Protein AF-A0A7C0XAY5-F1 (afdb_monomer)

Nearest PDB structures (foldseek):
  7pip-assembly1_n  TM=8.185E-01  e=2.750E-01  Mycoplasmoides pneumoniae M129
  7pam-assembly1_n  TM=8.406E-01  e=5.708E-01  Mycoplasmoides pneumoniae M129

Secondary structure (DSSP, 8-state):
----B-----TT--SSTHHHHHHHHHHHTT-B-

Structure (mmCIF, N/CA/C/O backbone):
data_AF-A0A7C0XAY5-F1
#
_entry.id   AF-A0A7C0XAY5-F1
#
loop_
_atom_site.group_PDB
_atom_site.id
_atom_site.type_symbol
_atom_site.label_atom_id
_atom_site.label_alt_id
_atom_site.label_comp_id
_atom_site.label_asym_id
_atom_site.label_entity_id
_atom_site.label_seq_id
_atom_site.pdbx_PDB_ins_code
_atom_site.Cartn_x
_atom_site.Cartn_y
_atom_site.Cartn_z
_atom_site.occupancy
_atom_site.B_iso_or_equiv
_atom_site.auth_seq_id
_atom_site.auth_comp_id
_atom_site.auth_asym_id
_atom_site.auth_atom_id
_atom_site.pdbx_PDB_model_num
ATOM 1 N N . LYS A 1 1 ? -14.599 9.728 7.182 1.00 62.44 1 LYS A N 1
ATOM 2 C CA . LYS A 1 1 ? -15.104 8.577 6.388 1.00 62.44 1 LYS A CA 1
ATOM 3 C C . LYS A 1 1 ? -14.399 7.318 6.901 1.00 62.44 1 LYS A C 1
ATOM 5 O O . LYS A 1 1 ? -13.191 7.243 6.758 1.00 62.44 1 LYS A O 1
ATOM 10 N N . GLY A 1 2 ? -15.097 6.400 7.581 1.00 83.94 2 GLY A N 1
ATOM 11 C CA . GLY A 1 2 ? -14.514 5.220 8.254 1.00 83.94 2 GLY A CA 1
ATOM 12 C C . GLY A 1 2 ? -14.183 4.053 7.316 1.00 83.94 2 GLY A C 1
ATOM 13 O O . GLY A 1 2 ? -14.631 2.933 7.544 1.00 83.94 2 GLY A O 1
ATOM 14 N N . ILE A 1 3 ? -13.455 4.320 6.232 1.00 83.00 3 ILE A N 1
ATOM 15 C CA . ILE A 1 3 ? -13.104 3.310 5.227 1.00 83.00 3 ILE A CA 1
ATOM 16 C C . ILE A 1 3 ? -11.880 2.546 5.731 1.00 83.00 3 ILE A C 1
ATOM 18 O O . ILE A 1 3 ? -10.804 3.123 5.845 1.00 83.00 3 ILE A O 1
ATOM 22 N N . LYS A 1 4 ? -12.055 1.261 6.051 1.00 80.31 4 LYS A N 1
ATOM 23 C CA . LYS A 1 4 ? -10.969 0.401 6.551 1.00 80.31 4 LYS A CA 1
AT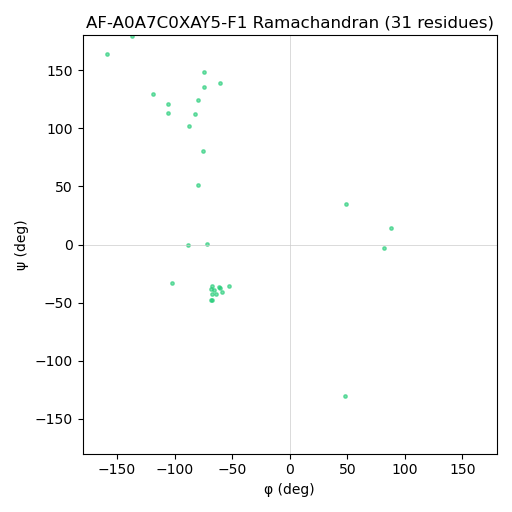OM 24 C C . LYS A 1 4 ? -10.407 -0.543 5.495 1.00 80.31 4 LYS A C 1
ATOM 26 O O . LYS A 1 4 ? -9.223 -0.834 5.532 1.00 80.31 4 LY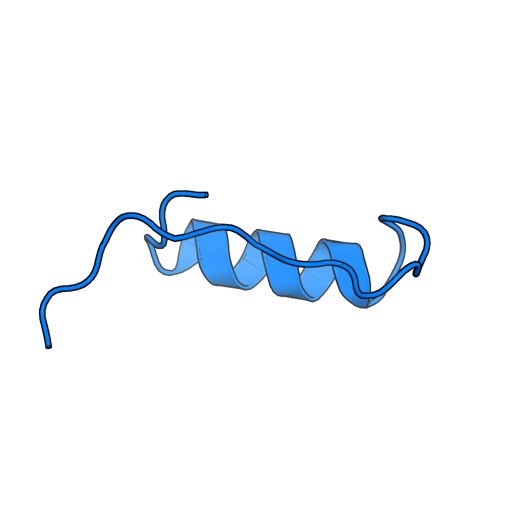S A O 1
ATOM 31 N N . LYS A 1 5 ? -11.248 -1.020 4.573 1.00 90.00 5 LYS A N 1
ATOM 32 C CA . LYS A 1 5 ? -10.878 -2.002 3.551 1.00 90.00 5 LYS A CA 1
ATOM 33 C C . LYS A 1 5 ? -10.761 -1.329 2.189 1.00 90.00 5 LYS A C 1
ATOM 35 O O . LYS A 1 5 ? -11.743 -0.756 1.718 1.00 90.00 5 LYS A O 1
ATOM 40 N N . VAL A 1 6 ? -9.586 -1.402 1.578 1.00 91.81 6 VAL A N 1
ATOM 41 C CA . VAL A 1 6 ? -9.298 -0.844 0.249 1.00 91.81 6 VAL A CA 1
ATOM 42 C C . VAL A 1 6 ? -8.479 -1.845 -0.570 1.00 91.81 6 VAL A C 1
ATOM 44 O O . VAL A 1 6 ? -8.195 -2.942 -0.103 1.00 91.81 6 VAL A O 1
ATOM 47 N N . VAL A 1 7 ? -8.141 -1.495 -1.809 1.00 94.19 7 VAL A N 1
ATOM 48 C CA . VAL A 1 7 ? -7.165 -2.228 -2.624 1.00 94.19 7 VAL A CA 1
ATOM 49 C C . VAL A 1 7 ? -6.032 -1.262 -2.934 1.00 94.19 7 VAL A C 1
ATOM 51 O O . VAL A 1 7 ? -6.285 -0.141 -3.375 1.00 94.19 7 VAL A O 1
ATOM 54 N N . PHE A 1 8 ? -4.792 -1.681 -2.697 1.00 94.31 8 PHE A N 1
ATOM 55 C CA . PHE A 1 8 ? -3.622 -0.884 -3.048 1.00 94.31 8 PHE A CA 1
ATOM 56 C C . PHE A 1 8 ? -3.198 -1.171 -4.485 1.00 94.31 8 PHE A C 1
ATOM 58 O O . PHE A 1 8 ? -2.588 -2.201 -4.782 1.00 94.31 8 PHE A O 1
ATOM 65 N N . ASP A 1 9 ? -3.549 -0.254 -5.383 1.00 95.81 9 ASP A N 1
ATOM 66 C CA . ASP A 1 9 ? -3.153 -0.323 -6.783 1.00 95.81 9 ASP A CA 1
ATOM 67 C C . ASP A 1 9 ? -1.709 0.165 -6.956 1.00 95.81 9 ASP A C 1
ATOM 69 O O . ASP A 1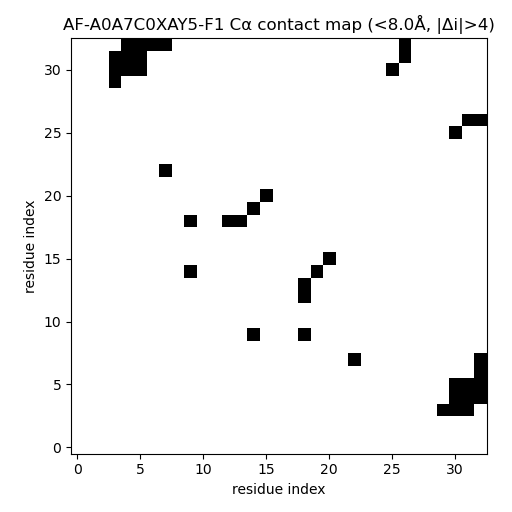 9 ? -1.345 1.277 -6.575 1.00 95.81 9 ASP A O 1
ATOM 73 N N . ARG A 1 10 ? -0.878 -0.690 -7.553 1.00 94.62 10 ARG A N 1
ATOM 74 C CA . ARG A 1 10 ? 0.530 -0.399 -7.841 1.00 94.62 10 ARG A CA 1
ATOM 75 C C . ARG A 1 10 ? 0.724 0.267 -9.198 1.00 94.62 10 ARG A C 1
ATOM 77 O O . ARG A 1 10 ? 1.871 0.492 -9.562 1.00 94.62 10 ARG A O 1
ATOM 84 N N . ALA A 1 11 ? -0.336 0.513 -9.970 1.00 94.75 11 ALA A N 1
ATOM 85 C CA . ALA A 1 11 ? -0.303 1.177 -11.275 1.00 94.75 11 ALA A CA 1
ATOM 86 C C . ALA A 1 11 ? 0.763 0.611 -12.245 1.00 94.75 11 ALA A C 1
ATOM 88 O O . ALA A 1 11 ? 1.395 1.346 -1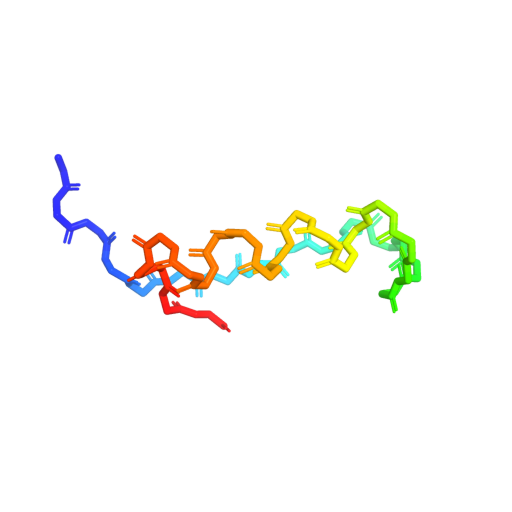2.998 1.00 94.75 11 ALA A O 1
ATOM 89 N N . GLY A 1 12 ? 1.011 -0.704 -12.192 1.00 95.25 12 GLY A N 1
ATOM 90 C CA . GLY A 1 12 ? 2.023 -1.386 -13.014 1.00 95.25 12 GLY A CA 1
ATOM 91 C C . GLY A 1 12 ? 3.471 -1.311 -12.502 1.00 95.25 12 GLY A C 1
ATOM 92 O O . GLY A 1 12 ? 4.350 -1.953 -13.078 1.00 95.25 12 GLY A O 1
ATOM 93 N N . PHE A 1 13 ? 3.748 -0.601 -11.405 1.00 96.38 13 PHE A N 1
ATOM 94 C CA . PHE A 1 13 ? 5.074 -0.573 -10.790 1.00 96.38 13 PHE A CA 1
ATOM 95 C C . PHE A 1 13 ? 5.390 -1.877 -10.042 1.00 96.38 13 PHE A C 1
ATOM 97 O O . PHE A 1 13 ? 4.522 -2.532 -9.451 1.00 96.38 13 PHE A O 1
ATOM 104 N N . LYS A 1 14 ? 6.678 -2.248 -10.015 1.00 96.56 14 LYS A N 1
ATOM 105 C CA . LYS A 1 14 ? 7.153 -3.362 -9.183 1.00 96.56 14 LYS A CA 1
ATOM 106 C C . LYS A 1 14 ? 6.870 -3.045 -7.714 1.00 96.56 14 LYS A C 1
ATOM 108 O O . LYS A 1 14 ? 7.088 -1.923 -7.266 1.00 96.56 14 LYS A O 1
ATOM 113 N N . TYR A 1 15 ? 6.426 -4.047 -6.954 1.00 96.50 15 TYR A N 1
ATOM 114 C CA . TYR A 1 15 ? 6.281 -3.907 -5.503 1.00 96.50 15 TYR A CA 1
ATOM 115 C C . TYR A 1 15 ? 7.660 -3.957 -4.847 1.00 96.50 15 TYR A C 1
ATOM 117 O O . TYR A 1 15 ? 8.130 -5.007 -4.414 1.00 96.50 15 TYR A O 1
ATOM 125 N N . HIS A 1 16 ? 8.348 -2.824 -4.886 1.00 97.56 16 HIS A N 1
ATOM 126 C CA . HIS A 1 16 ? 9.692 -2.653 -4.366 1.00 97.56 16 HIS A CA 1
ATOM 127 C C . HIS A 1 16 ? 9.965 -1.170 -4.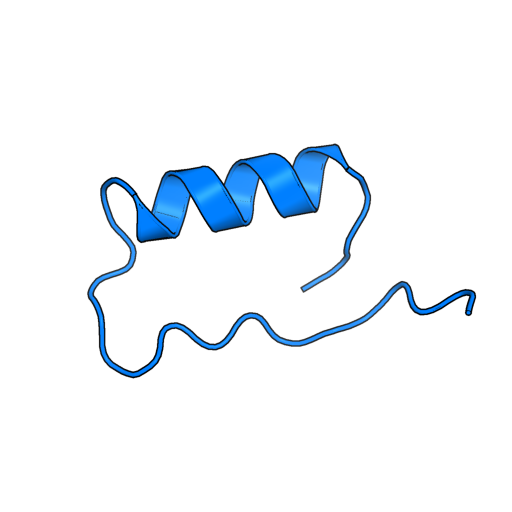086 1.00 97.56 16 HIS A C 1
ATOM 129 O O . HIS A 1 16 ? 9.242 -0.297 -4.578 1.00 97.56 16 HIS A O 1
ATOM 135 N N . GLY A 1 17 ? 11.014 -0.893 -3.307 1.00 97.06 17 GLY A N 1
ATOM 136 C CA . GLY A 1 17 ? 11.426 0.459 -2.935 1.00 97.06 17 GLY A CA 1
ATOM 137 C C . GLY A 1 17 ? 10.243 1.295 -2.452 1.00 97.06 17 GLY A C 1
ATOM 138 O O . GLY A 1 17 ? 9.414 0.825 -1.680 1.00 97.06 17 GLY A O 1
ATOM 139 N N . ARG A 1 18 ? 10.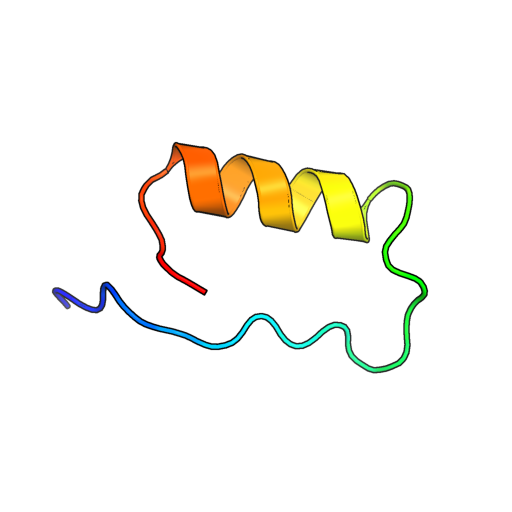101 2.506 -2.998 1.00 96.81 18 ARG A N 1
ATOM 140 C CA . ARG A 1 18 ? 9.070 3.483 -2.605 1.00 96.81 18 ARG A CA 1
ATOM 141 C C . ARG A 1 18 ? 7.637 2.934 -2.619 1.00 96.81 18 ARG A C 1
ATOM 143 O O . ARG A 1 18 ? 6.849 3.312 -1.766 1.00 96.81 18 ARG A O 1
ATOM 150 N N . VAL A 1 19 ? 7.291 2.050 -3.560 1.00 96.69 19 VAL A N 1
ATOM 151 C CA . VAL A 1 19 ? 5.936 1.464 -3.638 1.00 96.69 19 VAL A CA 1
ATOM 152 C C . VAL A 1 19 ? 5.672 0.537 -2.452 1.00 96.69 19 VAL A C 1
ATOM 154 O O . VAL A 1 19 ? 4.565 0.518 -1.919 1.00 96.69 19 VAL A O 1
ATOM 157 N N . LYS A 1 20 ? 6.694 -0.216 -2.036 1.00 97.31 20 LYS A N 1
ATOM 158 C CA . LYS A 1 20 ? 6.626 -1.080 -0.858 1.00 97.31 20 LYS A CA 1
ATOM 159 C C . LYS A 1 20 ? 6.540 -0.240 0.421 1.00 97.31 20 LYS A C 1
ATOM 161 O O . LYS A 1 20 ? 5.626 -0.471 1.201 1.00 97.31 20 LYS A O 1
ATOM 166 N N . GLU A 1 21 ? 7.397 0.771 0.571 1.00 97.94 21 GLU A N 1
ATOM 167 C CA . GLU A 1 21 ? 7.410 1.645 1.759 1.00 97.94 21 GLU A CA 1
ATOM 168 C C . GLU A 1 21 ? 6.063 2.358 1.973 1.00 97.94 21 GLU A C 1
ATOM 170 O O . GLU A 1 21 ? 5.553 2.428 3.088 1.00 97.94 21 GLU A O 1
ATOM 175 N N . VAL A 1 22 ? 5.427 2.838 0.896 1.00 96.19 22 VAL A N 1
ATOM 176 C CA . VAL A 1 22 ? 4.092 3.459 0.979 1.00 96.19 22 VAL A CA 1
ATOM 177 C C . VAL A 1 22 ? 3.033 2.452 1.439 1.00 96.19 22 VAL A C 1
ATOM 179 O O . VAL A 1 22 ? 2.183 2.787 2.264 1.00 96.19 22 VAL A O 1
ATOM 182 N N . ALA A 1 23 ? 3.070 1.222 0.920 1.00 96.44 23 ALA A N 1
ATOM 183 C CA . ALA A 1 23 ? 2.129 0.179 1.318 1.00 96.44 23 ALA A CA 1
ATOM 184 C C . ALA A 1 23 ? 2.315 -0.235 2.785 1.00 96.44 23 ALA A C 1
ATOM 186 O O . ALA A 1 23 ? 1.333 -0.473 3.485 1.00 96.44 23 ALA A O 1
ATOM 187 N N . GLU A 1 24 ? 3.558 -0.312 3.257 1.00 97.19 24 GLU A N 1
ATOM 188 C CA . GLU A 1 24 ? 3.873 -0.650 4.647 1.00 97.19 24 GLU A CA 1
ATOM 189 C C . GLU A 1 24 ? 3.417 0.453 5.605 1.00 97.19 24 GLU A C 1
ATOM 191 O O . GLU A 1 24 ? 2.647 0.161 6.519 1.00 97.19 24 GLU A O 1
ATOM 196 N N . GLY A 1 25 ? 3.728 1.722 5.324 1.00 97.00 25 GLY A N 1
ATOM 197 C CA . GLY A 1 25 ? 3.250 2.839 6.148 1.00 97.00 25 GLY A CA 1
ATOM 198 C C . GLY A 1 25 ? 1.720 2.940 6.206 1.00 97.00 25 GLY A C 1
ATOM 199 O O . GLY A 1 25 ? 1.141 3.217 7.257 1.00 97.00 25 GLY A O 1
ATOM 200 N N . ALA A 1 26 ? 1.026 2.652 5.100 1.00 95.00 26 ALA A N 1
ATOM 201 C CA . ALA A 1 26 ? -0.435 2.620 5.094 1.00 95.00 26 ALA A CA 1
ATOM 202 C C . ALA A 1 26 ? -1.006 1.454 5.931 1.00 95.00 26 ALA A C 1
ATOM 204 O O . ALA A 1 26 ? -2.024 1.634 6.605 1.00 95.00 26 ALA A O 1
ATOM 205 N N . ARG A 1 27 ? -0.347 0.286 5.944 1.00 94.81 27 ARG A N 1
ATOM 206 C CA . ARG A 1 27 ? -0.727 -0.850 6.806 1.00 94.81 27 ARG A CA 1
ATOM 207 C C . ARG A 1 27 ? -0.504 -0.554 8.283 1.00 94.81 27 ARG A C 1
ATOM 209 O O . ARG A 1 27 ? -1.381 -0.852 9.090 1.00 94.81 27 ARG A O 1
ATOM 216 N N . GLU A 1 28 ? 0.620 0.064 8.634 1.00 95.88 28 GLU A N 1
ATOM 217 C CA . GLU A 1 28 ? 0.902 0.509 10.006 1.00 95.88 28 GLU A CA 1
ATOM 218 C C . GLU A 1 28 ? -0.128 1.536 10.492 1.00 95.88 28 GLU A C 1
ATOM 220 O O . GLU A 1 28 ? -0.574 1.482 11.637 1.00 95.88 28 GLU A O 1
ATOM 225 N N . ALA A 1 29 ? -0.595 2.410 9.597 1.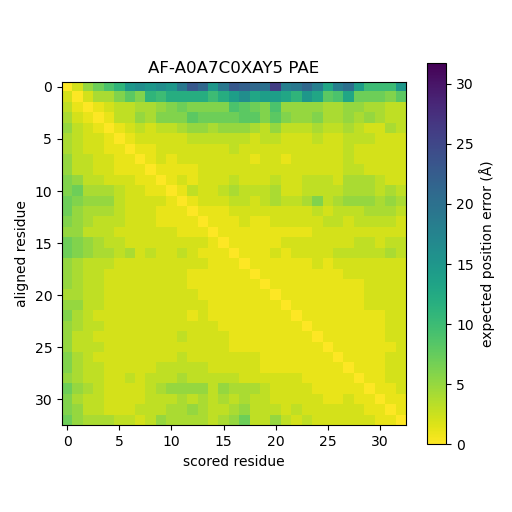00 93.81 29 ALA A N 1
ATOM 226 C CA . ALA A 1 29 ? -1.686 3.345 9.864 1.00 93.81 29 ALA A CA 1
ATOM 227 C C . ALA A 1 29 ? -3.080 2.681 9.964 1.00 93.81 29 ALA A C 1
ATOM 229 O O . ALA A 1 29 ? -4.079 3.370 10.191 1.00 93.81 29 ALA A O 1
ATOM 230 N N . GLY A 1 3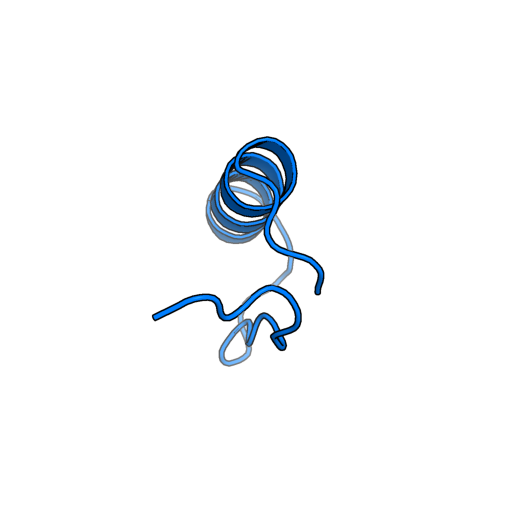0 ? -3.175 1.356 9.807 1.00 92.44 30 GLY A N 1
ATOM 231 C CA . GLY A 1 30 ? -4.399 0.581 10.016 1.00 92.44 30 GLY A CA 1
ATOM 232 C C . GLY A 1 30 ? -5.311 0.449 8.794 1.00 92.44 30 GLY A C 1
ATOM 233 O O . GLY A 1 30 ? -6.466 0.037 8.943 1.00 92.44 30 GLY A O 1
ATOM 234 N N . LEU A 1 31 ? -4.830 0.781 7.590 1.00 92.38 31 LEU A N 1
ATOM 235 C CA . LEU A 1 31 ? -5.540 0.447 6.352 1.00 92.38 31 LEU A CA 1
ATOM 236 C C . LEU A 1 31 ? -5.401 -1.050 6.051 1.00 92.38 31 LEU A C 1
ATOM 238 O O . LEU A 1 31 ? -4.318 -1.624 6.132 1.00 92.38 31 LEU A O 1
ATOM 242 N N . ILE A 1 32 ? -6.510 -1.676 5.665 1.00 91.12 32 ILE A N 1
ATOM 243 C CA . ILE A 1 32 ? -6.587 -3.103 5.345 1.00 91.12 32 ILE A CA 1
ATOM 244 C C . ILE A 1 32 ? -6.688 -3.246 3.824 1.00 91.12 32 ILE A C 1
ATOM 246 O O . ILE A 1 32 ? -7.700 -2.844 3.242 1.00 91.12 32 ILE A O 1
ATOM 250 N N . PHE A 1 33 ? -5.655 -3.809 3.190 1.00 90.25 33 PHE A N 1
ATOM 251 C CA . PHE A 1 33 ? -5.597 -4.092 1.750 1.00 90.25 33 PHE A CA 1
ATOM 252 C C . PHE A 1 33 ? -4.519 -5.117 1.373 1.00 90.25 33 PHE A C 1
ATOM 254 O O . PHE A 1 33 ? -3.495 -5.242 2.096 1.00 90.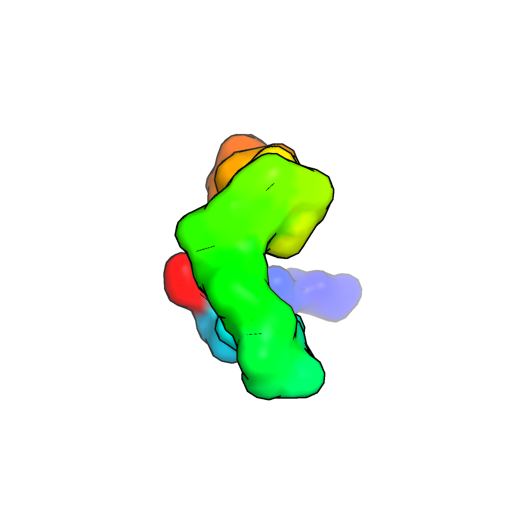25 33 PHE A O 1
#

pLDDT: mean 92.9, std 6.83, range [62.44, 97.94]

Mean predicted aligned error: 3.0 Å

Radius of gyration: 10.08 Å; Cα contacts (8 Å, |Δi|>4): 21; chains: 1; bounding box: 26×13×23 Å

Foldseek 3Di:
DPQQEDDQDPVPDDCDDPNVVVVVVVVVVRRHD

Sequence (33 aa):
KGIKKVVFDRAGFKYHGRVKEVAEGAREAGLIF

Solvent-accessible surface area (backbone atoms only — not comparable to full-atom values): 2205 Å² total; per-residue (Å²): 132,96,78,46,75,58,79,83,80,59,88,88,53,69,88,44,70,71,58,38,54,54,54,50,54,42,42,75,74,62,46,42,104